Protein AF-A0A645IWB5-F1 (afdb_monomer_lite)

Structure (mmCIF, N/CA/C/O backbone):
data_AF-A0A645IWB5-F1
#
_entry.id   AF-A0A645IWB5-F1
#
loop_
_atom_site.group_PDB
_atom_site.id
_atom_site.type_symbol
_atom_site.label_atom_id
_atom_site.label_alt_id
_atom_site.label_comp_id
_atom_site.label_asym_id
_atom_site.label_entity_id
_atom_site.label_seq_id
_atom_site.pdbx_PDB_ins_code
_atom_site.Cartn_x
_atom_site.Cartn_y
_atom_site.Cartn_z
_atom_site.occupancy
_atom_site.B_iso_or_equiv
_atom_site.auth_seq_id
_atom_site.auth_comp_id
_atom_site.auth_asym_id
_atom_site.auth_atom_id
_atom_site.pdbx_PDB_model_num
ATOM 1 N N . MET A 1 1 ? -7.268 7.482 13.043 1.00 80.19 1 MET A N 1
ATOM 2 C CA . MET A 1 1 ? -6.252 7.864 12.048 1.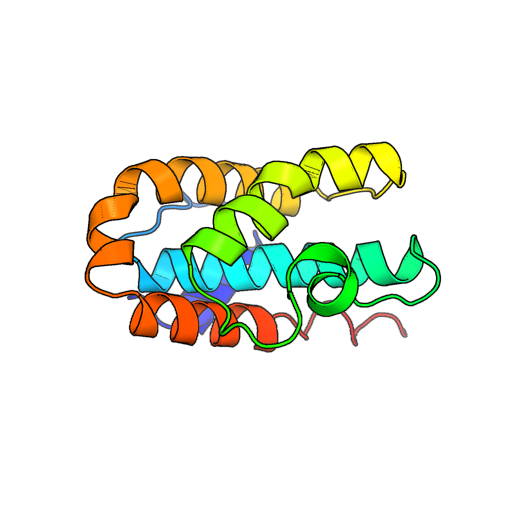00 80.19 1 MET A CA 1
ATOM 3 C C . MET A 1 1 ? -5.503 9.145 12.430 1.00 80.19 1 MET A C 1
ATOM 5 O O . MET A 1 1 ? -6.134 10.158 12.727 1.00 80.19 1 MET A O 1
ATOM 9 N N . ARG A 1 2 ? -4.164 9.091 12.423 1.00 88.56 2 ARG A N 1
ATOM 10 C CA . ARG A 1 2 ? -3.231 10.240 12.497 1.00 88.56 2 ARG A CA 1
ATOM 11 C C . ARG A 1 2 ? -3.356 11.199 11.301 1.00 88.56 2 ARG A C 1
ATOM 13 O O . ARG A 1 2 ? -3.945 10.843 10.281 1.00 88.56 2 ARG A O 1
ATOM 20 N N . ASP A 1 3 ? -2.769 12.400 11.395 1.00 91.12 3 ASP A N 1
ATOM 21 C CA . ASP A 1 3 ? -2.726 13.347 10.264 1.00 91.12 3 ASP A CA 1
ATOM 22 C C . ASP A 1 3 ? -1.862 12.814 9.106 1.00 91.12 3 ASP A C 1
ATOM 24 O O . ASP A 1 3 ? -0.880 12.091 9.300 1.00 91.12 3 ASP A O 1
ATOM 28 N N . TRP A 1 4 ? -2.177 13.216 7.871 1.00 86.19 4 TRP A N 1
ATOM 29 C CA . TRP A 1 4 ? -1.472 12.736 6.680 1.00 86.19 4 TRP A CA 1
ATOM 30 C C . TRP A 1 4 ? 0.026 13.075 6.680 1.00 86.19 4 TRP A C 1
ATOM 32 O O . TRP A 1 4 ? 0.814 12.332 6.089 1.00 86.19 4 TRP A O 1
ATOM 42 N N . LYS A 1 5 ? 0.450 14.176 7.321 1.00 88.69 5 LYS A N 1
ATOM 43 C CA . LYS A 1 5 ? 1.874 14.537 7.424 1.00 88.69 5 LYS A CA 1
ATOM 44 C C . LYS A 1 5 ? 2.614 13.584 8.347 1.00 88.69 5 LYS A C 1
ATOM 46 O O . LYS A 1 5 ? 3.748 13.218 8.048 1.00 88.69 5 LYS A O 1
ATOM 51 N N . GLU A 1 6 ? 1.982 13.196 9.449 1.00 87.75 6 GLU A N 1
ATOM 52 C CA . GLU A 1 6 ? 2.530 12.229 10.402 1.00 87.75 6 GLU A CA 1
ATOM 53 C C . GLU A 1 6 ? 2.625 10.854 9.751 1.00 87.75 6 GLU A C 1
ATOM 55 O O . GLU A 1 6 ? 3.686 10.236 9.774 1.00 87.75 6 GLU A O 1
ATOM 60 N N . LEU A 1 7 ? 1.561 10.431 9.062 1.00 86.31 7 LEU A N 1
ATOM 61 C CA . LEU A 1 7 ? 1.563 9.178 8.316 1.00 86.31 7 LEU A CA 1
ATOM 62 C C . LEU A 1 7 ? 2.635 9.167 7.233 1.00 86.31 7 LEU A C 1
ATOM 64 O O . LEU A 1 7 ? 3.364 8.191 7.136 1.00 86.31 7 LEU A O 1
ATOM 68 N N . SER A 1 8 ? 2.790 10.253 6.470 1.00 86.00 8 SER A N 1
ATOM 69 C CA . SER A 1 8 ? 3.818 10.350 5.425 1.00 86.00 8 SER A CA 1
ATOM 70 C C . SER A 1 8 ? 5.235 10.195 5.983 1.00 86.00 8 SER A C 1
ATOM 72 O O . SER A 1 8 ? 6.035 9.507 5.361 1.00 86.00 8 SER A O 1
ATOM 74 N N . LYS A 1 9 ? 5.533 10.797 7.146 1.00 86.44 9 LYS A N 1
ATOM 75 C CA . LYS A 1 9 ? 6.830 10.649 7.834 1.00 86.44 9 LYS A CA 1
ATOM 76 C C . LYS A 1 9 ? 7.060 9.224 8.333 1.00 86.44 9 LYS A C 1
ATOM 78 O O . LYS A 1 9 ? 8.163 8.700 8.210 1.00 86.44 9 LYS A O 1
ATOM 83 N N . LEU A 1 10 ? 6.007 8.602 8.865 1.00 85.44 10 LEU A N 1
ATOM 84 C CA . LEU A 1 10 ? 6.046 7.218 9.319 1.00 85.44 10 LEU A CA 1
ATOM 85 C C . LEU A 1 10 ? 6.405 6.289 8.152 1.00 85.44 10 LEU A C 1
ATOM 87 O O . LEU A 1 10 ? 7.362 5.528 8.227 1.00 85.44 10 LEU A O 1
ATOM 91 N N . VAL A 1 11 ? 5.679 6.383 7.034 1.00 86.56 11 VAL A N 1
ATOM 92 C CA . VAL A 1 11 ? 5.829 5.443 5.909 1.00 86.56 11 VAL A CA 1
ATOM 93 C C . VAL A 1 11 ? 6.994 5.773 4.965 1.00 86.56 11 VAL A C 1
ATOM 95 O O . VAL A 1 11 ? 7.377 4.932 4.150 1.00 86.56 11 VAL A O 1
ATOM 98 N N . SER A 1 12 ? 7.578 6.974 5.034 1.00 83.62 12 SER A N 1
ATOM 99 C CA . SER A 1 12 ? 8.839 7.289 4.344 1.00 83.62 12 SER A CA 1
ATOM 100 C C . SER A 1 12 ? 10.061 6.699 5.059 1.00 83.62 12 SER A C 1
ATOM 102 O O . SER A 1 12 ? 11.094 6.479 4.420 1.00 83.62 12 SER A O 1
ATOM 104 N N . GLY A 1 13 ? 9.932 6.387 6.353 1.00 76.38 13 GLY A N 1
ATOM 105 C CA . GLY A 1 13 ? 11.042 5.984 7.214 1.00 76.38 13 GLY A CA 1
ATOM 106 C C . GLY A 1 13 ? 11.905 7.162 7.679 1.00 76.38 13 GLY A C 1
ATOM 107 O O . GLY A 1 13 ? 13.048 6.945 8.072 1.00 76.38 13 GLY A O 1
ATOM 108 N N . ASP A 1 14 ? 11.373 8.392 7.623 1.00 70.00 14 ASP A N 1
ATOM 109 C CA . ASP A 1 14 ? 12.016 9.589 8.191 1.00 70.00 14 ASP A CA 1
ATOM 110 C C . ASP A 1 14 ? 11.884 9.647 9.726 1.00 70.00 14 ASP A C 1
ATOM 112 O O . ASP A 1 14 ? 12.562 10.441 10.378 1.00 70.00 14 ASP A O 1
ATOM 116 N N . ASP A 1 15 ? 11.014 8.814 10.306 1.00 64.69 15 ASP A N 1
ATOM 117 C CA . ASP A 1 15 ? 10.883 8.599 11.745 1.00 64.69 15 ASP A CA 1
ATOM 118 C C . ASP A 1 15 ? 11.059 7.099 12.059 1.00 64.69 15 ASP A C 1
ATOM 120 O O . ASP A 1 15 ? 10.202 6.296 11.679 1.00 64.69 15 ASP A O 1
ATOM 124 N N . PRO A 1 16 ? 12.163 6.695 12.715 1.00 52.28 16 PRO A N 1
ATOM 125 C CA . PRO A 1 16 ? 12.435 5.306 13.077 1.00 52.28 16 PRO A CA 1
ATOM 126 C C . PRO A 1 16 ? 11.654 4.829 14.314 1.00 52.28 16 PRO A C 1
ATOM 128 O O . PRO A 1 16 ? 11.972 3.763 14.844 1.00 52.28 16 PRO A O 1
ATOM 131 N N . GLY A 1 17 ? 10.682 5.602 14.817 1.00 60.97 17 GLY A N 1
ATOM 132 C CA . GLY A 1 17 ? 9.777 5.163 15.880 1.00 60.97 17 GLY A CA 1
ATOM 133 C C . GLY A 1 17 ? 9.059 3.841 15.563 1.00 60.97 17 GLY A C 1
ATOM 134 O O . GLY A 1 17 ? 9.101 3.335 14.441 1.00 60.97 17 GLY A O 1
ATOM 135 N N . GLU A 1 18 ? 8.378 3.261 16.557 1.00 67.19 18 GLU A N 1
ATOM 136 C CA . GLU A 1 18 ? 7.620 2.016 16.371 1.00 67.19 18 GLU A CA 1
ATOM 137 C C . GLU A 1 18 ? 6.514 2.213 15.322 1.00 67.19 18 GLU A C 1
ATOM 139 O O . GLU A 1 18 ? 5.445 2.760 15.605 1.00 67.19 18 GLU A O 1
ATOM 144 N N . MET A 1 19 ? 6.778 1.781 14.087 1.00 76.25 19 MET A N 1
ATOM 145 C CA . MET A 1 19 ? 5.806 1.810 13.002 1.00 76.25 19 MET A CA 1
ATOM 146 C C . MET A 1 19 ? 4.665 0.840 13.319 1.00 76.25 19 MET A C 1
ATOM 148 O O . MET A 1 19 ? 4.733 -0.357 13.052 1.00 76.25 19 MET A O 1
ATOM 152 N N . ASN A 1 20 ? 3.610 1.390 13.912 1.00 85.06 20 ASN A N 1
ATOM 153 C CA . ASN A 1 20 ? 2.356 0.721 14.221 1.00 85.06 20 ASN A CA 1
ATOM 154 C C . ASN A 1 20 ? 1.224 1.300 13.362 1.00 85.06 20 ASN A C 1
ATOM 156 O O . ASN A 1 20 ? 1.297 2.451 12.931 1.00 85.06 20 ASN A O 1
ATOM 160 N N . PHE A 1 21 ? 0.173 0.520 13.113 1.00 91.12 21 PHE A N 1
ATOM 161 C CA . PHE A 1 21 ? -1.057 0.992 12.467 1.00 91.12 21 PHE A CA 1
ATOM 162 C C . PHE A 1 21 ? -2.225 0.741 13.413 1.00 91.12 21 PHE A C 1
ATOM 164 O O . PHE A 1 21 ? -2.390 -0.363 13.927 1.00 91.12 21 PHE A O 1
ATOM 171 N N . THR A 1 22 ? -3.015 1.769 13.698 1.00 91.25 22 THR A N 1
ATOM 172 C CA . THR A 1 22 ? -4.057 1.685 14.734 1.00 91.25 22 THR A CA 1
ATOM 173 C C . THR A 1 22 ? -5.396 1.197 14.189 1.00 91.25 22 THR A C 1
ATOM 175 O O . THR A 1 22 ? -6.136 0.533 14.912 1.00 91.25 22 THR A O 1
ATOM 178 N N . ASP A 1 23 ? -5.669 1.462 12.912 1.00 95.44 23 ASP A N 1
ATOM 179 C CA . ASP A 1 23 ? -6.926 1.169 12.228 1.00 95.44 23 ASP A CA 1
ATOM 180 C C . ASP A 1 23 ? -6.689 0.786 10.750 1.00 95.44 23 ASP A C 1
ATOM 182 O O . ASP A 1 23 ? -5.570 0.864 10.221 1.00 95.44 23 ASP A O 1
ATOM 186 N N . CYS A 1 24 ? -7.745 0.332 10.070 1.00 96.56 24 CYS A N 1
ATOM 187 C CA . CYS A 1 24 ? -7.680 -0.028 8.655 1.00 96.56 24 CYS A CA 1
ATOM 188 C C . CYS A 1 24 ? -7.319 1.148 7.726 1.00 96.56 24 CYS A C 1
ATOM 190 O O . CYS A 1 24 ? -6.788 0.908 6.641 1.00 96.56 24 CYS A O 1
ATOM 192 N N . GLU A 1 25 ? -7.566 2.400 8.117 1.00 97.75 25 GLU A N 1
ATOM 193 C CA . GLU A 1 25 ? -7.268 3.582 7.302 1.00 97.75 25 GLU A CA 1
ATOM 194 C C . GLU A 1 25 ? -5.763 3.854 7.280 1.00 97.75 25 GLU A C 1
ATOM 196 O O . GLU A 1 25 ? -5.173 4.004 6.210 1.00 97.75 25 GLU A O 1
ATOM 201 N N . GLU A 1 26 ? -5.103 3.828 8.438 1.00 96.81 26 GLU A N 1
ATOM 202 C CA . GLU A 1 26 ? -3.648 3.968 8.534 1.00 96.81 26 GLU A CA 1
ATOM 203 C C . GLU A 1 26 ? -2.921 2.847 7.789 1.00 96.81 26 GLU A C 1
ATOM 205 O O . GLU A 1 26 ? -1.985 3.108 7.026 1.00 96.81 26 GLU A O 1
ATOM 210 N N . LEU A 1 27 ? -3.391 1.604 7.944 1.00 97.31 27 LEU A N 1
ATOM 211 C CA . LEU A 1 27 ? -2.857 0.471 7.195 1.00 97.31 27 LEU A CA 1
ATOM 212 C C . LEU A 1 27 ? -3.114 0.619 5.688 1.00 97.31 27 LEU A C 1
ATOM 214 O O . LEU A 1 27 ? -2.231 0.323 4.880 1.00 97.31 27 LEU A O 1
ATOM 218 N N . GLY A 1 28 ? -4.303 1.085 5.296 1.00 97.88 28 GLY A N 1
ATOM 219 C CA . GLY A 1 28 ? -4.648 1.378 3.908 1.00 97.88 28 GLY A CA 1
ATOM 220 C C . GLY A 1 28 ? -3.675 2.383 3.305 1.00 97.88 28 GLY A C 1
ATOM 221 O O . GLY A 1 28 ? -3.065 2.107 2.271 1.00 97.88 28 GLY A O 1
ATOM 222 N N . PHE A 1 29 ? -3.446 3.501 3.996 1.00 97.75 29 PHE A N 1
ATOM 223 C CA . PHE A 1 29 ? -2.481 4.527 3.604 1.00 97.75 29 PHE A CA 1
ATOM 224 C C . PHE A 1 29 ? -1.074 3.952 3.407 1.00 97.75 29 PHE A C 1
ATOM 226 O O . PHE A 1 29 ? -0.459 4.156 2.356 1.00 97.75 29 PHE A O 1
ATOM 233 N N . ALA A 1 30 ? -0.583 3.185 4.383 1.00 96.19 30 ALA A N 1
ATOM 234 C CA . ALA A 1 30 ? 0.728 2.548 4.327 1.00 96.19 30 ALA A CA 1
ATOM 235 C C . ALA A 1 30 ? 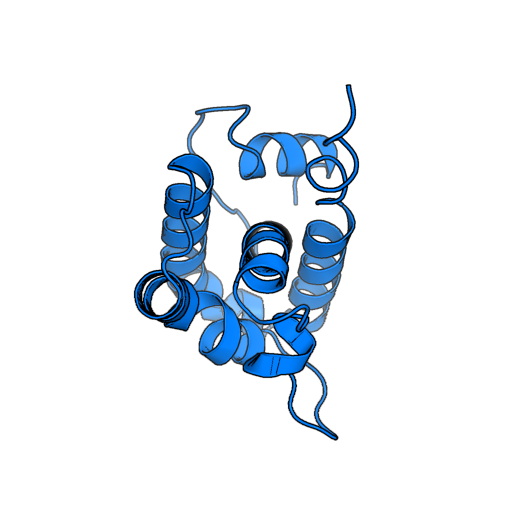0.849 1.547 3.167 1.00 96.19 30 ALA A C 1
ATOM 237 O O . ALA A 1 30 ? 1.839 1.564 2.431 1.00 96.19 30 ALA A O 1
ATOM 238 N N . ALA A 1 31 ? -0.184 0.734 2.933 1.00 97.69 31 ALA A N 1
ATOM 239 C CA . ALA A 1 31 ? -0.250 -0.175 1.794 1.00 97.69 31 ALA A CA 1
ATOM 240 C C . ALA A 1 31 ? -0.199 0.580 0.456 1.00 97.69 31 ALA A C 1
ATOM 242 O O . ALA A 1 31 ? 0.532 0.183 -0.453 1.00 97.69 31 ALA A O 1
ATOM 243 N N . GLY A 1 32 ? -0.932 1.689 0.338 1.00 97.44 32 GLY A N 1
ATOM 244 C CA . GLY A 1 32 ? -0.900 2.561 -0.836 1.00 97.44 32 GLY A CA 1
ATOM 245 C C . GLY A 1 32 ? 0.493 3.114 -1.110 1.00 97.44 32 GLY A C 1
ATOM 246 O O . GLY A 1 32 ? 0.996 3.035 -2.234 1.00 97.44 32 GLY A O 1
ATOM 247 N N . TRP A 1 33 ? 1.147 3.608 -0.061 1.00 96.25 33 TRP A N 1
ATOM 248 C CA . TRP A 1 33 ? 2.506 4.127 -0.135 1.00 96.25 33 TRP A CA 1
ATOM 249 C C . TRP A 1 33 ? 3.515 3.056 -0.567 1.00 96.25 33 TRP A C 1
ATOM 251 O O . TRP A 1 33 ? 4.309 3.288 -1.481 1.00 96.25 33 TRP A O 1
ATOM 261 N N . ALA A 1 34 ? 3.452 1.863 0.031 1.00 95.75 34 ALA A N 1
ATOM 262 C CA . ALA A 1 34 ? 4.310 0.733 -0.318 1.00 95.75 34 ALA A CA 1
ATOM 263 C C . ALA A 1 34 ? 4.134 0.317 -1.789 1.00 95.75 34 ALA A C 1
ATOM 265 O O . ALA A 1 34 ? 5.114 0.165 -2.524 1.00 95.75 34 ALA A O 1
ATOM 266 N N . VAL A 1 35 ? 2.883 0.204 -2.253 1.00 96.75 35 VAL A N 1
ATOM 267 C CA . VAL A 1 35 ? 2.579 -0.156 -3.646 1.00 96.75 35 VAL A CA 1
ATOM 268 C C . VAL A 1 35 ? 3.069 0.917 -4.616 1.00 96.75 35 VAL A C 1
ATOM 270 O O . VAL A 1 35 ? 3.590 0.569 -5.676 1.00 96.75 35 VAL A O 1
ATOM 273 N N . LYS A 1 36 ? 2.973 2.208 -4.278 1.00 95.31 36 LYS A N 1
ATOM 274 C CA . LYS A 1 36 ? 3.500 3.279 -5.134 1.00 95.31 36 LYS A CA 1
ATOM 275 C C . LYS A 1 36 ? 5.026 3.259 -5.220 1.00 95.31 36 LYS A C 1
ATOM 277 O O . LYS A 1 36 ? 5.555 3.344 -6.331 1.00 95.31 36 LYS A O 1
ATOM 282 N N . ASN A 1 37 ? 5.718 3.092 -4.089 1.00 92.50 37 ASN A N 1
ATOM 283 C CA . ASN A 1 37 ? 7.176 2.927 -4.051 1.00 92.50 37 ASN A CA 1
ATOM 284 C C . ASN A 1 37 ? 7.623 1.798 -4.986 1.00 92.50 37 ASN A C 1
ATOM 286 O O . ASN A 1 37 ? 8.482 1.999 -5.848 1.00 92.50 37 ASN A O 1
ATOM 290 N N . PHE A 1 38 ? 6.989 0.631 -4.863 1.00 94.75 38 PHE A N 1
ATOM 291 C CA . PHE A 1 38 ? 7.295 -0.517 -5.707 1.00 94.75 38 PHE A CA 1
ATOM 292 C C . PHE A 1 38 ? 6.931 -0.276 -7.176 1.00 94.75 38 PHE A C 1
ATOM 294 O O . PHE A 1 38 ? 7.719 -0.589 -8.064 1.00 94.75 38 PHE A O 1
ATOM 301 N N . SER A 1 39 ? 5.769 0.324 -7.451 1.00 94.06 39 SER A N 1
ATOM 302 C CA . SER A 1 39 ? 5.304 0.595 -8.815 1.00 94.06 39 SER A CA 1
ATOM 303 C C . SER A 1 39 ? 6.269 1.485 -9.594 1.00 94.06 39 SER A C 1
ATOM 305 O O . SER A 1 39 ? 6.465 1.267 -10.790 1.00 94.06 39 SER A O 1
ATOM 307 N N . SER A 1 40 ? 6.884 2.470 -8.933 1.00 90.69 40 SER A N 1
ATOM 308 C CA . SER A 1 40 ? 7.888 3.334 -9.557 1.00 90.69 40 SER A CA 1
ATOM 309 C C . SER A 1 40 ? 9.108 2.530 -10.005 1.00 90.69 40 SER A C 1
ATOM 311 O O . SER A 1 40 ? 9.511 2.648 -11.155 1.00 90.69 40 SER A O 1
ATOM 313 N N . GLN A 1 41 ? 9.647 1.646 -9.162 1.00 91.38 41 GLN A N 1
ATOM 314 C CA . GLN A 1 41 ? 10.787 0.803 -9.548 1.00 91.38 41 GLN A CA 1
ATOM 315 C C . GLN A 1 41 ? 10.398 -0.242 -10.602 1.00 91.38 41 GLN A C 1
ATOM 317 O O . GLN A 1 41 ? 11.091 -0.426 -11.601 1.00 91.38 41 GLN A O 1
ATOM 322 N N . TYR A 1 42 ? 9.231 -0.867 -10.434 1.00 93.81 42 TYR A N 1
ATOM 323 C CA . TYR A 1 42 ? 8.684 -1.834 -11.379 1.00 93.81 42 TYR A CA 1
ATOM 324 C C . TYR A 1 42 ? 8.556 -1.249 -12.788 1.00 93.81 42 TYR A C 1
ATOM 326 O O . TYR A 1 42 ? 8.848 -1.933 -13.766 1.00 93.81 42 TYR A O 1
ATOM 334 N N . TRP A 1 43 ? 8.155 0.017 -12.921 1.00 92.38 43 TRP A N 1
ATOM 335 C CA . TRP A 1 43 ? 8.065 0.707 -14.210 1.00 92.38 43 TRP A CA 1
ATOM 336 C C . TRP A 1 43 ? 9.395 0.716 -14.978 1.00 92.38 43 TRP A C 1
ATOM 338 O O . TRP A 1 43 ? 9.401 0.534 -16.200 1.00 92.38 43 TRP A O 1
ATOM 348 N N . HIS A 1 44 ? 10.519 0.901 -14.279 1.00 90.50 44 HIS A N 1
ATOM 349 C CA . HIS A 1 44 ? 11.847 0.877 -14.891 1.00 90.50 44 HIS A CA 1
ATOM 350 C C . HIS A 1 44 ? 12.220 -0.530 -15.379 1.00 90.50 44 HIS A C 1
ATOM 352 O O . HIS A 1 44 ? 12.644 -0.662 -16.525 1.00 90.50 44 HIS A O 1
ATOM 358 N N . GLU A 1 45 ? 11.927 -1.568 -14.593 1.00 91.38 45 GLU A N 1
ATOM 359 C CA . GLU A 1 45 ? 12.319 -2.960 -14.884 1.00 91.38 45 GLU A CA 1
ATOM 360 C C . GLU A 1 45 ? 11.311 -3.760 -15.740 1.00 91.38 45 GLU A C 1
ATOM 362 O O . GLU A 1 45 ? 11.548 -4.911 -16.115 1.00 91.38 45 GLU A O 1
ATOM 367 N N . SER A 1 46 ? 10.146 -3.187 -16.060 1.00 89.06 46 SER A N 1
ATOM 368 C CA . SER A 1 46 ? 9.044 -3.895 -16.743 1.00 89.06 46 SER A CA 1
ATOM 369 C C . SER A 1 46 ? 8.711 -3.368 -18.137 1.00 89.06 46 SER A C 1
ATOM 371 O O . SER A 1 46 ? 7.612 -3.614 -18.643 1.00 89.06 46 SER A O 1
ATOM 373 N N . ASN A 1 47 ? 9.656 -2.674 -18.777 1.00 90.19 47 ASN A N 1
ATOM 374 C CA . ASN A 1 47 ? 9.435 -1.976 -20.044 1.00 90.19 47 ASN A CA 1
ATOM 375 C C . ASN A 1 47 ? 8.270 -0.977 -19.943 1.00 90.19 47 ASN A C 1
ATOM 377 O O . ASN A 1 47 ? 7.329 -1.019 -20.737 1.00 90.19 47 ASN A O 1
ATOM 381 N N . LYS A 1 48 ? 8.321 -0.097 -18.932 1.00 89.88 48 LYS A N 1
ATOM 382 C CA . LYS A 1 48 ? 7.368 1.009 -18.772 1.00 89.88 48 LYS A CA 1
ATOM 383 C C . LYS A 1 48 ? 5.921 0.520 -18.618 1.00 89.88 48 LYS A C 1
ATOM 385 O O . LYS A 1 48 ? 4.991 1.088 -19.185 1.00 89.88 48 LYS A O 1
ATOM 390 N N . LYS A 1 49 ? 5.720 -0.566 -17.865 1.00 91.38 49 LYS A N 1
ATOM 391 C CA . LYS A 1 49 ? 4.388 -1.056 -17.495 1.00 91.38 49 LYS A CA 1
ATOM 392 C C . LYS A 1 49 ? 4.065 -0.633 -16.069 1.00 91.38 49 LYS A C 1
ATOM 394 O O . LYS A 1 49 ? 4.842 -0.863 -15.149 1.00 91.38 49 LYS A O 1
ATOM 399 N N . ASP A 1 50 ? 2.903 -0.019 -15.882 1.00 91.12 50 ASP A N 1
ATOM 400 C CA . ASP A 1 50 ? 2.411 0.343 -14.551 1.00 91.12 50 ASP A CA 1
ATOM 401 C C . ASP A 1 50 ? 2.072 -0.926 -13.757 1.00 91.12 50 ASP A C 1
ATOM 403 O O . ASP A 1 50 ? 1.382 -1.809 -14.269 1.00 91.12 50 ASP A O 1
ATOM 407 N N . PHE A 1 51 ? 2.567 -1.034 -12.522 1.00 94.38 51 PHE A N 1
ATOM 408 C CA . PHE A 1 51 ? 2.439 -2.257 -11.730 1.00 94.38 51 PHE A CA 1
ATOM 409 C C . PHE A 1 51 ? 0.978 -2.597 -11.419 1.00 94.38 51 PHE A C 1
ATOM 411 O O . PHE A 1 51 ? 0.558 -3.739 -11.624 1.00 94.38 51 PHE A O 1
ATOM 418 N N . ILE A 1 52 ? 0.185 -1.607 -10.990 1.00 93.38 52 ILE A N 1
ATOM 419 C CA . ILE A 1 52 ? -1.229 -1.811 -10.664 1.00 93.38 52 ILE A CA 1
ATOM 420 C C . ILE A 1 52 ? -1.989 -2.280 -11.907 1.00 93.38 52 ILE A C 1
ATOM 422 O O . ILE A 1 52 ? -2.685 -3.295 -11.849 1.00 93.38 52 ILE A O 1
ATOM 426 N N . LYS A 1 53 ? -1.809 -1.613 -13.051 1.00 91.94 53 LYS A N 1
ATOM 427 C CA . LYS A 1 53 ? -2.474 -1.996 -14.308 1.00 91.94 53 LYS A CA 1
ATOM 428 C C . LYS A 1 53 ? -2.004 -3.350 -14.843 1.00 91.94 53 LYS A C 1
ATOM 430 O O . LYS A 1 53 ? -2.792 -4.070 -15.444 1.00 91.94 53 LYS A O 1
ATOM 435 N N . HIS A 1 54 ? -0.728 -3.690 -14.662 1.00 92.50 54 HIS A N 1
ATOM 436 C CA . HIS A 1 54 ? -0.121 -4.879 -15.265 1.00 92.50 54 HIS A CA 1
ATOM 437 C C . HIS A 1 54 ? -0.269 -6.154 -14.425 1.00 92.50 54 HIS A C 1
ATOM 439 O O . HIS A 1 54 ? -0.249 -7.252 -14.989 1.00 92.50 54 HIS A O 1
ATOM 445 N N . ARG A 1 55 ? -0.354 -6.041 -13.094 1.00 93.62 55 ARG A N 1
ATOM 446 C CA . ARG A 1 55 ? -0.328 -7.196 -12.177 1.00 93.62 55 ARG A CA 1
ATOM 447 C C . ARG A 1 55 ? -1.491 -7.265 -11.199 1.00 93.62 55 ARG A C 1
ATOM 449 O O . ARG A 1 55 ? -1.818 -8.359 -10.747 1.00 93.62 55 ARG A O 1
ATOM 456 N N . VAL A 1 56 ? -2.120 -6.138 -10.877 1.00 93.12 56 VAL A N 1
ATOM 457 C CA . VAL A 1 56 ? -3.105 -6.081 -9.788 1.00 93.12 56 VAL A CA 1
ATOM 458 C C . VAL A 1 56 ? -4.530 -6.039 -10.334 1.00 93.12 56 VAL A C 1
ATOM 460 O O . VAL A 1 56 ? -5.375 -6.857 -9.953 1.00 93.12 56 VAL A O 1
ATOM 463 N N . MET A 1 57 ? -4.799 -5.104 -11.244 1.00 90.81 57 MET A N 1
ATOM 464 C CA . MET A 1 57 ? -6.126 -4.903 -11.813 1.00 90.81 57 MET A CA 1
ATOM 465 C C . MET A 1 57 ? -6.484 -6.016 -12.795 1.00 90.81 57 MET A C 1
ATOM 467 O O . MET A 1 57 ? -5.706 -6.380 -13.672 1.00 90.81 57 MET A O 1
ATOM 471 N N . THR A 1 58 ? -7.712 -6.5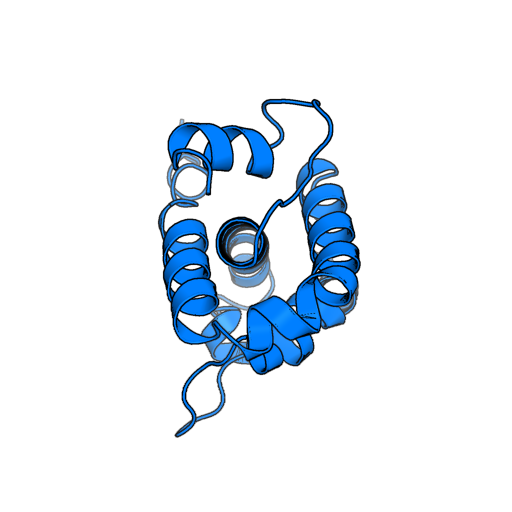08 -12.673 1.00 84.44 58 THR A N 1
ATOM 472 C CA . THR A 1 58 ? -8.378 -7.297 -13.709 1.00 84.44 58 THR A CA 1
ATOM 473 C C . THR A 1 58 ? -9.455 -6.454 -14.370 1.00 84.44 58 THR A C 1
ATOM 475 O O . THR A 1 58 ? -10.130 -5.661 -13.710 1.00 84.44 58 THR A O 1
ATOM 478 N N . PHE A 1 59 ? -9.605 -6.610 -15.684 1.00 72.88 59 PHE A N 1
ATOM 479 C CA . PHE A 1 59 ? -10.632 -5.910 -16.448 1.00 72.88 59 PHE A CA 1
ATOM 480 C C . PHE A 1 59 ? -12.031 -6.208 -15.880 1.00 72.88 59 PHE A C 1
ATOM 482 O O . PHE A 1 59 ? -12.338 -7.354 -15.561 1.00 72.88 59 PHE A O 1
ATOM 489 N N . GLY A 1 60 ? -12.864 -5.173 -15.732 1.00 72.81 60 GLY A N 1
ATOM 490 C CA . GLY A 1 60 ? -14.256 -5.303 -15.283 1.00 72.81 60 GLY A CA 1
ATOM 491 C C . GLY A 1 60 ? -14.476 -5.485 -13.774 1.00 72.81 60 GLY A C 1
ATOM 492 O O . GLY A 1 60 ? -15.621 -5.619 -13.357 1.00 72.81 60 GLY A O 1
ATOM 493 N N . SER A 1 61 ? -13.429 -5.466 -12.938 1.00 78.00 61 SER A N 1
ATOM 494 C CA . SER A 1 61 ? -13.568 -5.615 -11.478 1.00 78.00 61 SER A CA 1
ATOM 495 C C . SER A 1 61 ? -13.144 -4.363 -10.710 1.00 78.00 61 SER A C 1
ATOM 497 O O . SER A 1 61 ? -12.064 -3.824 -10.959 1.00 78.00 61 SER A O 1
ATOM 499 N N . ARG A 1 62 ? -13.950 -3.950 -9.720 1.00 85.62 62 ARG A N 1
ATOM 500 C CA . ARG A 1 62 ? -13.556 -2.930 -8.734 1.00 85.62 62 ARG A CA 1
ATOM 501 C C . ARG A 1 62 ? -12.390 -3.460 -7.898 1.00 85.62 62 ARG A C 1
ATOM 503 O O . ARG A 1 62 ? -12.414 -4.603 -7.443 1.00 85.62 62 ARG A O 1
ATOM 510 N N . LEU A 1 63 ? -11.383 -2.618 -7.684 1.00 90.94 63 LEU A N 1
ATOM 511 C CA . LEU A 1 63 ? -10.260 -2.941 -6.814 1.00 90.94 63 LEU A CA 1
ATOM 512 C C . LEU A 1 63 ? -10.722 -2.919 -5.350 1.00 90.94 63 LEU A C 1
ATOM 514 O O . LEU A 1 63 ? -11.296 -1.927 -4.907 1.00 90.94 63 LEU A O 1
ATOM 518 N N . LYS A 1 64 ? -10.487 -4.018 -4.630 1.00 95.12 64 LYS A N 1
ATOM 519 C CA . LYS A 1 64 ? -10.860 -4.211 -3.220 1.00 95.12 64 LYS A CA 1
ATOM 520 C C . LYS A 1 64 ? -9.621 -4.435 -2.348 1.00 95.12 64 LYS A C 1
ATOM 522 O O . LYS A 1 64 ? -8.602 -4.875 -2.899 1.00 95.12 64 LYS A O 1
ATOM 527 N N . PRO A 1 65 ? -9.708 -4.261 -1.014 1.00 96.94 65 PRO A N 1
ATOM 528 C CA . PRO A 1 65 ? -8.577 -4.499 -0.117 1.00 96.94 65 PRO A CA 1
ATOM 529 C C . PRO A 1 65 ? -7.963 -5.892 -0.295 1.00 96.94 65 PRO A C 1
ATOM 531 O O . PRO A 1 65 ? -6.746 -6.035 -0.361 1.00 96.94 65 PRO A O 1
ATOM 534 N N . GLU A 1 66 ? -8.793 -6.926 -0.450 1.00 95.38 66 GLU A N 1
ATOM 535 C CA . GLU A 1 66 ? -8.322 -8.303 -0.641 1.00 95.38 66 GLU A CA 1
ATOM 536 C C . GLU A 1 66 ? -7.547 -8.492 -1.958 1.00 95.38 66 GLU A C 1
ATOM 538 O O . GLU A 1 66 ? -6.616 -9.296 -2.033 1.00 95.38 66 GLU A O 1
ATOM 543 N N . VAL A 1 67 ? -7.899 -7.740 -3.006 1.00 95.69 67 VAL A N 1
ATOM 544 C CA . VAL A 1 67 ? -7.187 -7.787 -4.290 1.00 95.69 67 VAL A CA 1
ATOM 545 C C . VAL A 1 67 ? -5.818 -7.124 -4.157 1.00 95.69 67 VAL A C 1
ATOM 547 O O . VAL A 1 67 ? -4.833 -7.687 -4.633 1.00 95.69 67 VAL A O 1
ATOM 550 N N . ILE A 1 68 ? -5.739 -5.978 -3.469 1.00 96.88 68 ILE A N 1
ATOM 551 C CA . ILE A 1 68 ? -4.462 -5.333 -3.122 1.00 96.88 68 ILE A CA 1
ATOM 552 C C . ILE A 1 68 ? -3.575 -6.309 -2.347 1.00 96.88 68 ILE A C 1
ATOM 554 O O . ILE A 1 68 ? -2.425 -6.530 -2.722 1.00 96.88 68 ILE A O 1
ATOM 558 N N . TRP A 1 69 ? -4.130 -6.955 -1.323 1.00 96.88 69 TRP A N 1
ATOM 559 C CA . TRP A 1 69 ? -3.420 -7.947 -0.524 1.00 96.88 69 TRP A CA 1
ATOM 560 C C . TRP A 1 69 ? -2.834 -9.076 -1.373 1.00 96.88 69 TRP A C 1
ATOM 562 O O . TRP A 1 69 ? -1.618 -9.263 -1.428 1.00 96.88 69 TRP A O 1
ATOM 572 N N . LYS A 1 70 ? -3.701 -9.806 -2.080 1.00 95.81 70 LYS A N 1
ATOM 573 C CA . LYS A 1 70 ? -3.330 -11.043 -2.777 1.00 95.81 70 LYS A CA 1
ATOM 574 C C . LYS A 1 70 ? -2.497 -10.814 -4.032 1.00 95.81 70 LYS A C 1
ATOM 576 O O . LYS A 1 70 ? -1.731 -11.696 -4.405 1.00 95.81 70 LYS A O 1
ATOM 581 N N . ARG A 1 71 ? -2.680 -9.686 -4.725 1.00 96.38 71 ARG A N 1
ATOM 582 C CA . ARG A 1 71 ? -2.058 -9.449 -6.040 1.00 96.38 71 ARG A CA 1
ATOM 583 C C . ARG A 1 71 ? -0.974 -8.382 -6.047 1.00 96.38 71 ARG A C 1
ATOM 585 O O . ARG A 1 71 ? -0.158 -8.393 -6.965 1.00 96.38 71 ARG A O 1
ATOM 592 N N . ALA A 1 72 ? -0.962 -7.474 -5.071 1.00 96.75 72 ALA A N 1
ATOM 593 C CA . ALA A 1 72 ? 0.055 -6.432 -4.972 1.00 96.75 72 ALA A CA 1
ATOM 594 C C . ALA A 1 72 ? 1.053 -6.728 -3.848 1.00 96.75 72 ALA A C 1
ATOM 596 O O . ALA A 1 72 ? 2.234 -6.883 -4.135 1.00 96.75 72 ALA A O 1
ATOM 597 N N . LEU A 1 73 ? 0.583 -6.821 -2.599 1.00 97.25 73 LEU A N 1
ATOM 598 C CA . LEU A 1 73 ? 1.438 -6.862 -1.406 1.00 97.25 73 LEU A CA 1
ATOM 599 C C . LEU A 1 73 ? 2.140 -8.213 -1.220 1.00 97.25 73 LEU A C 1
ATOM 601 O O . LEU A 1 73 ? 3.365 -8.257 -1.165 1.00 97.25 73 LEU A O 1
ATOM 605 N N . VAL A 1 74 ? 1.385 -9.316 -1.176 1.00 97.44 74 VAL A N 1
ATOM 606 C CA . VAL A 1 74 ? 1.939 -10.669 -0.975 1.00 97.44 74 VAL A CA 1
ATOM 607 C C . VAL A 1 74 ? 3.005 -11.042 -2.022 1.00 97.44 74 VAL A C 1
ATOM 609 O O . VAL A 1 74 ? 4.108 -11.413 -1.626 1.00 97.44 74 VAL A O 1
ATOM 612 N N . PRO A 1 75 ? 2.760 -10.903 -3.341 1.00 96.94 75 PRO A N 1
ATOM 613 C CA . PRO A 1 75 ? 3.745 -11.290 -4.353 1.00 96.94 75 PRO A CA 1
ATOM 614 C C . PRO A 1 75 ? 4.841 -10.237 -4.587 1.00 96.94 75 PRO A C 1
ATOM 616 O O . PRO A 1 75 ? 5.681 -10.422 -5.466 1.00 96.94 75 PRO A O 1
ATOM 619 N N . MET A 1 76 ? 4.853 -9.114 -3.857 1.00 97.00 76 MET A N 1
ATOM 620 C CA . MET A 1 76 ? 5.771 -7.998 -4.128 1.00 97.00 76 MET A CA 1
ATOM 621 C C . MET A 1 76 ? 7.242 -8.427 -4.078 1.00 97.00 76 MET A C 1
ATOM 623 O O . MET A 1 76 ? 8.002 -8.113 -4.993 1.00 97.00 76 MET A O 1
ATOM 627 N N . ASN A 1 77 ? 7.628 -9.205 -3.060 1.00 94.88 77 ASN A N 1
ATOM 628 C CA . ASN A 1 77 ? 8.989 -9.733 -2.938 1.00 94.88 77 ASN A CA 1
ATOM 629 C C . ASN A 1 77 ? 9.330 -10.723 -4.061 1.00 94.88 77 ASN A C 1
ATOM 631 O O . ASN A 1 77 ? 10.447 -10.705 -4.573 1.00 94.88 77 ASN A O 1
ATOM 635 N N . GLU A 1 78 ? 8.375 -11.549 -4.497 1.00 96.31 78 GLU A N 1
ATOM 636 C CA . GLU A 1 78 ? 8.587 -12.460 -5.627 1.00 96.31 78 GLU A CA 1
ATOM 637 C C . GLU A 1 78 ? 8.847 -11.680 -6.916 1.00 96.31 78 GLU A C 1
ATOM 639 O O . GLU A 1 78 ? 9.797 -11.973 -7.642 1.00 96.31 78 GLU A O 1
ATOM 644 N N . TYR A 1 79 ? 8.051 -10.640 -7.185 1.00 95.56 79 TYR A N 1
ATOM 645 C CA . TYR A 1 79 ? 8.281 -9.766 -8.331 1.00 95.56 79 TYR A CA 1
ATOM 646 C C . TYR A 1 79 ? 9.612 -9.028 -8.231 1.00 95.56 79 TYR A C 1
ATOM 648 O O . TYR A 1 79 ? 10.272 -8.861 -9.257 1.00 95.56 79 TYR A O 1
ATOM 656 N N . ALA A 1 80 ? 10.015 -8.615 -7.025 1.00 94.75 80 ALA A N 1
ATOM 657 C CA . ALA A 1 80 ? 11.300 -7.971 -6.817 1.00 94.75 80 ALA A CA 1
ATOM 658 C C . ALA A 1 80 ? 12.458 -8.895 -7.216 1.00 94.75 80 ALA A C 1
ATOM 660 O O . ALA A 1 80 ? 13.325 -8.494 -7.990 1.00 94.75 80 ALA A O 1
ATOM 661 N N . LEU A 1 81 ? 12.414 -10.156 -6.775 1.00 94.31 81 LEU A N 1
ATOM 662 C CA . LEU A 1 81 ? 13.404 -11.177 -7.120 1.00 94.31 81 LEU A CA 1
ATOM 663 C C . LEU A 1 81 ? 13.392 -11.513 -8.617 1.00 94.31 81 LEU A C 1
ATOM 665 O O . LEU A 1 81 ? 14.440 -11.527 -9.256 1.00 94.31 81 LEU A O 1
ATOM 669 N N . GLN A 1 82 ? 12.212 -11.728 -9.206 1.00 94.00 82 GLN A N 1
ATOM 670 C CA . GLN A 1 82 ? 12.067 -12.073 -10.628 1.00 94.00 82 GLN A CA 1
ATOM 671 C C . GLN A 1 82 ? 12.555 -10.973 -11.580 1.00 94.00 82 GLN A C 1
ATOM 673 O O . GLN A 1 82 ? 12.854 -11.253 -12.741 1.00 94.00 82 GLN A O 1
ATOM 678 N N . ARG A 1 83 ? 12.551 -9.715 -11.130 1.00 90.75 83 ARG A N 1
ATOM 679 C CA . ARG A 1 83 ? 12.859 -8.534 -11.950 1.00 90.75 83 ARG A CA 1
ATOM 680 C C . ARG A 1 83 ? 14.103 -7.784 -11.484 1.00 90.75 83 ARG A C 1
ATOM 682 O O . ARG A 1 83 ? 14.363 -6.713 -12.009 1.00 90.75 83 ARG A O 1
ATOM 689 N N . ASN A 1 84 ? 14.851 -8.339 -10.529 1.00 90.44 84 ASN A N 1
ATOM 690 C CA . ASN A 1 84 ? 16.038 -7.719 -9.941 1.00 90.44 84 ASN A CA 1
ATOM 691 C C . ASN A 1 84 ? 15.795 -6.280 -9.429 1.00 90.44 84 ASN A C 1
ATOM 693 O O . ASN A 1 84 ? 16.642 -5.401 -9.562 1.00 90.44 84 ASN A O 1
ATOM 697 N N . ILE A 1 85 ? 14.614 -6.032 -8.854 1.00 92.94 85 ILE A N 1
ATOM 698 C CA . ILE A 1 85 ? 14.235 -4.725 -8.306 1.00 92.94 85 ILE A CA 1
ATOM 699 C C . ILE A 1 85 ? 14.866 -4.565 -6.921 1.00 92.94 85 ILE A C 1
ATOM 701 O O . ILE A 1 85 ? 14.614 -5.363 -6.012 1.00 92.94 85 ILE A O 1
ATOM 705 N N . HIS A 1 86 ? 15.653 -3.506 -6.736 1.00 89.44 86 HIS A N 1
ATOM 706 C CA . HIS A 1 86 ? 16.298 -3.219 -5.460 1.00 89.44 86 HIS A CA 1
ATOM 707 C C . HIS A 1 86 ? 15.405 -2.382 -4.533 1.00 89.44 86 HIS A C 1
ATOM 709 O O . HIS A 1 86 ? 15.420 -1.151 -4.544 1.00 89.44 86 HIS A O 1
ATOM 715 N N . MET A 1 87 ? 14.661 -3.060 -3.659 1.00 88.69 87 MET A N 1
ATOM 716 C CA . MET A 1 87 ? 13.935 -2.393 -2.577 1.00 88.69 87 MET A CA 1
ATOM 717 C C . MET A 1 87 ? 14.903 -1.913 -1.486 1.00 88.69 87 MET A C 1
ATOM 719 O O . MET A 1 87 ? 15.684 -2.710 -0.956 1.00 88.69 87 MET A O 1
ATOM 723 N N . THR A 1 88 ? 14.810 -0.631 -1.123 1.00 89.62 88 THR A N 1
ATOM 724 C CA . THR A 1 88 ? 15.530 -0.055 0.024 1.00 89.62 88 THR A CA 1
ATOM 725 C C . THR A 1 88 ? 15.110 -0.744 1.326 1.00 89.62 88 THR A C 1
ATOM 727 O O . THR A 1 88 ? 14.019 -1.316 1.392 1.00 89.62 88 THR A O 1
ATOM 730 N N . SER A 1 89 ? 15.942 -0.681 2.372 1.00 87.81 89 SER A N 1
ATOM 731 C CA . SER A 1 89 ? 15.601 -1.266 3.682 1.00 87.81 89 SER A CA 1
ATOM 732 C C . SER A 1 89 ? 14.264 -0.737 4.205 1.00 87.81 89 SER A C 1
ATOM 734 O O . SER A 1 89 ? 13.364 -1.533 4.434 1.00 87.81 89 SER A O 1
ATOM 736 N N . ASN A 1 90 ? 14.058 0.586 4.203 1.00 88.44 90 ASN A N 1
ATOM 737 C CA . ASN A 1 90 ? 12.789 1.193 4.626 1.00 88.44 90 ASN A CA 1
ATOM 738 C C . ASN A 1 90 ? 11.578 0.663 3.835 1.00 88.44 90 ASN A C 1
ATOM 740 O O . ASN A 1 90 ? 10.510 0.452 4.401 1.00 88.44 90 ASN A O 1
ATOM 744 N N . ALA A 1 91 ? 11.721 0.422 2.524 1.00 90.44 91 ALA A N 1
ATOM 745 C CA . ALA A 1 91 ? 10.631 -0.124 1.714 1.00 90.44 91 ALA A CA 1
ATOM 746 C C . ALA A 1 91 ? 10.330 -1.593 2.052 1.00 90.44 91 ALA A C 1
ATOM 748 O O . ALA A 1 91 ? 9.171 -2.006 1.998 1.00 90.44 91 ALA A O 1
ATOM 749 N N . LYS A 1 92 ? 11.358 -2.378 2.395 1.00 91.88 92 LYS A N 1
ATOM 750 C CA . LYS A 1 92 ? 11.199 -3.762 2.863 1.00 91.88 92 LYS A CA 1
ATOM 751 C C . LYS A 1 92 ? 10.548 -3.809 4.240 1.00 91.88 92 LYS A C 1
ATOM 753 O O . LYS A 1 92 ? 9.627 -4.598 4.421 1.00 91.88 92 LYS A O 1
ATOM 758 N N . ASP A 1 93 ? 10.977 -2.948 5.156 1.00 91.56 93 ASP A N 1
ATOM 759 C CA . ASP A 1 93 ? 10.441 -2.873 6.516 1.00 91.56 93 ASP A CA 1
ATOM 760 C C . ASP A 1 93 ? 8.969 -2.449 6.494 1.00 91.56 93 ASP A C 1
ATOM 762 O O . ASP A 1 93 ? 8.121 -3.125 7.078 1.00 91.56 93 ASP A O 1
ATOM 766 N N . LEU A 1 94 ? 8.634 -1.413 5.714 1.00 93.75 94 LEU A N 1
ATOM 767 C CA . LEU A 1 94 ? 7.249 -0.997 5.495 1.00 93.75 94 LEU A CA 1
ATOM 768 C C . LEU A 1 94 ? 6.401 -2.140 4.923 1.00 93.75 94 LEU A C 1
ATOM 770 O O . LEU A 1 94 ? 5.301 -2.392 5.411 1.00 93.75 94 LEU A O 1
ATOM 774 N N . LEU A 1 95 ? 6.895 -2.843 3.896 1.00 95.44 95 LEU A N 1
ATOM 775 C CA . LEU A 1 95 ? 6.176 -3.981 3.324 1.00 95.44 95 LEU A CA 1
ATOM 776 C C . LEU A 1 95 ? 5.963 -5.080 4.372 1.00 95.44 95 LEU A C 1
ATOM 778 O O . LEU A 1 95 ? 4.849 -5.579 4.496 1.00 95.44 95 LEU A O 1
ATOM 782 N N . ALA A 1 96 ? 6.999 -5.451 5.125 1.00 94.06 96 ALA A N 1
ATOM 783 C CA . ALA A 1 96 ? 6.913 -6.487 6.150 1.00 94.06 96 ALA A CA 1
ATOM 784 C C . ALA A 1 96 ? 5.867 -6.140 7.220 1.00 94.06 96 ALA A C 1
ATOM 786 O O . ALA A 1 96 ? 5.027 -6.977 7.551 1.00 94.06 96 ALA A O 1
ATOM 787 N N . LEU A 1 97 ? 5.861 -4.895 7.698 1.00 93.81 97 LEU A N 1
ATOM 788 C CA . LEU A 1 97 ? 4.895 -4.426 8.687 1.00 93.81 97 LEU A CA 1
ATOM 789 C C . LEU A 1 97 ? 3.474 -4.385 8.129 1.00 93.81 97 LEU A C 1
ATOM 791 O O . LEU A 1 97 ? 2.561 -4.904 8.764 1.00 93.81 97 LEU A O 1
ATOM 795 N N . VAL A 1 98 ? 3.277 -3.867 6.913 1.00 96.06 98 VAL A N 1
ATOM 796 C CA . VAL A 1 98 ? 1.969 -3.910 6.238 1.00 96.06 98 VAL A CA 1
ATOM 797 C C . VAL A 1 98 ? 1.477 -5.354 6.096 1.00 96.06 98 VAL A C 1
ATOM 799 O O . VAL A 1 98 ? 0.293 -5.616 6.304 1.00 96.06 98 VAL A O 1
ATOM 802 N N . LEU A 1 99 ? 2.364 -6.305 5.774 1.00 96.38 99 LEU A N 1
ATOM 803 C CA . LEU A 1 99 ? 2.012 -7.721 5.658 1.00 96.38 99 LEU A CA 1
ATOM 804 C C . LEU A 1 99 ? 1.533 -8.322 6.988 1.00 96.38 99 LEU A C 1
ATOM 806 O O . LEU A 1 99 ? 0.514 -9.014 7.021 1.00 96.38 99 LEU A O 1
ATOM 810 N N . LEU A 1 100 ? 2.240 -8.044 8.082 1.00 95.00 100 LEU A N 1
ATOM 811 C CA . LEU A 1 100 ? 1.872 -8.525 9.415 1.00 95.00 100 LEU A CA 1
ATOM 812 C C . LEU A 1 100 ? 0.547 -7.911 9.890 1.00 95.00 100 LEU A C 1
ATOM 814 O O . LEU A 1 100 ? -0.367 -8.618 10.324 1.00 95.00 100 LEU A O 1
ATOM 818 N N . GLU A 1 101 ? 0.416 -6.597 9.739 1.00 95.50 101 GLU A N 1
ATOM 819 C CA . GLU A 1 101 ? -0.707 -5.821 10.259 1.00 95.50 101 GLU A CA 1
ATOM 820 C C . GLU A 1 101 ? -2.000 -6.044 9.470 1.00 95.50 101 GLU A C 1
ATOM 822 O O . GLU A 1 101 ? -3.085 -6.020 10.050 1.00 95.50 101 GLU A O 1
ATOM 827 N N . TYR A 1 102 ? -1.914 -6.375 8.178 1.00 95.88 102 TYR A N 1
ATOM 828 C CA . TYR A 1 102 ? -3.086 -6.782 7.399 1.00 95.88 102 TYR A CA 1
ATOM 829 C C . TYR A 1 102 ? -3.752 -8.040 7.964 1.00 95.88 102 TYR A C 1
ATOM 831 O O . TYR A 1 102 ? -4.979 -8.149 7.966 1.00 95.88 102 TYR A O 1
ATOM 839 N N . GLY A 1 103 ? -2.959 -8.989 8.471 1.00 93.00 103 GLY A N 1
ATOM 840 C CA . GLY A 1 103 ? -3.483 -10.162 9.165 1.00 93.00 103 GLY A CA 1
ATOM 841 C C . GLY A 1 103 ? -4.196 -9.788 10.465 1.00 93.00 103 GLY A C 1
ATOM 842 O O . GLY A 1 103 ? -5.296 -10.280 10.718 1.00 93.00 103 GLY A O 1
ATOM 843 N N . ARG A 1 104 ? -3.596 -8.885 11.252 1.00 95.38 104 ARG A N 1
ATOM 844 C CA . ARG A 1 104 ? -4.125 -8.430 12.547 1.00 95.38 104 ARG A CA 1
ATOM 845 C C . ARG A 1 104 ? -5.419 -7.623 12.414 1.00 95.38 104 ARG A C 1
ATOM 847 O O . ARG A 1 104 ? -6.341 -7.828 13.194 1.00 95.38 104 ARG A O 1
ATOM 854 N N . LEU A 1 105 ? -5.500 -6.732 11.426 1.00 96.56 105 LEU A N 1
ATOM 855 C CA . LEU A 1 105 ? -6.633 -5.822 11.201 1.00 96.56 105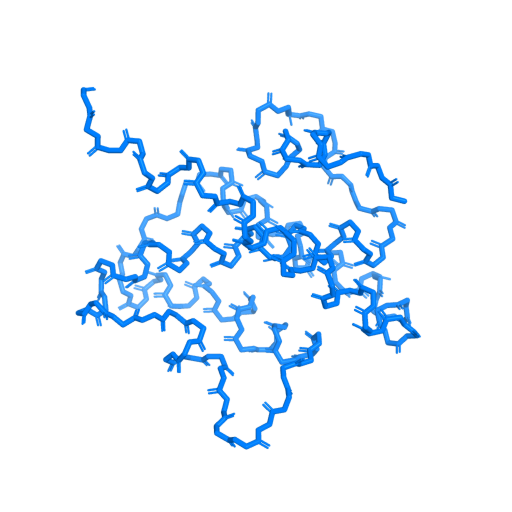 LEU A CA 1
ATOM 856 C C . LEU A 1 105 ? -7.667 -6.368 10.203 1.00 96.56 105 LEU A C 1
ATOM 858 O O . LEU A 1 105 ? -8.548 -5.639 9.755 1.00 96.56 105 LEU A O 1
ATOM 862 N N . LYS A 1 106 ? -7.589 -7.650 9.836 1.00 95.94 106 LYS A N 1
ATOM 863 C CA . LYS A 1 106 ? -8.385 -8.232 8.745 1.00 95.94 106 LYS A CA 1
ATOM 864 C C . LYS A 1 106 ? -9.895 -8.023 8.885 1.00 95.94 106 LYS A C 1
ATOM 866 O O . LYS A 1 106 ? -10.562 -7.769 7.882 1.00 95.94 106 LYS A O 1
ATOM 871 N N . ASP A 1 107 ? -10.430 -8.157 10.094 1.00 96.88 107 ASP A N 1
ATOM 872 C CA . ASP A 1 107 ? -11.868 -8.002 10.331 1.00 96.88 107 ASP A CA 1
ATOM 873 C C . ASP A 1 107 ? -12.302 -6.530 10.272 1.00 96.88 107 ASP A C 1
ATOM 875 O O . ASP A 1 107 ? -13.350 -6.235 9.701 1.00 96.88 107 ASP A O 1
ATOM 879 N N . ASP A 1 108 ? -11.457 -5.605 10.738 1.00 97.38 108 ASP A N 1
ATOM 880 C CA . ASP A 1 108 ? -11.680 -4.160 10.600 1.00 97.38 108 ASP A CA 1
ATOM 881 C C . ASP A 1 108 ? -11.677 -3.737 9.119 1.00 97.38 108 ASP A C 1
ATOM 883 O O . ASP A 1 108 ? -12.609 -3.094 8.641 1.00 97.38 108 ASP A O 1
ATOM 887 N N . ILE A 1 109 ? -10.702 -4.218 8.339 1.00 97.75 109 ILE A N 1
ATOM 888 C CA . ILE A 1 109 ? -10.624 -3.972 6.887 1.00 97.75 109 ILE A CA 1
ATOM 889 C C . ILE A 1 109 ? -11.883 -4.467 6.165 1.00 97.75 109 ILE A C 1
ATOM 891 O O . ILE A 1 109 ? -12.364 -3.813 5.242 1.00 97.75 109 ILE A O 1
ATOM 895 N N . ARG A 1 110 ? -12.418 -5.630 6.557 1.00 96.12 110 ARG A N 1
ATOM 896 C CA . ARG A 1 110 ? -13.645 -6.194 5.968 1.00 96.12 110 ARG A CA 1
ATOM 897 C C . ARG A 1 110 ? -14.886 -5.383 6.322 1.00 96.12 110 ARG A C 1
ATOM 899 O O . ARG A 1 110 ? -15.769 -5.253 5.481 1.00 96.12 110 ARG A O 1
ATOM 906 N N . GLY A 1 111 ? -14.962 -4.861 7.545 1.00 96.94 111 GLY A N 1
ATOM 907 C CA . GLY A 1 111 ? -16.047 -3.975 7.967 1.00 96.94 111 GLY A CA 1
ATOM 908 C C . GLY A 1 111 ? -15.994 -2.604 7.289 1.00 96.94 111 GLY A C 1
ATOM 909 O O . GLY A 1 111 ? -17.039 -2.008 7.043 1.00 96.94 111 GLY A O 1
ATOM 910 N N . ASN A 1 112 ? -14.792 -2.144 6.933 1.00 97.25 112 ASN A N 1
ATOM 911 C CA . ASN A 1 112 ? -14.516 -0.780 6.486 1.00 97.25 112 ASN A CA 1
ATOM 912 C C . ASN A 1 112 ? -13.777 -0.737 5.128 1.00 97.25 112 ASN A C 1
ATOM 914 O O . ASN A 1 112 ? -12.851 0.054 4.935 1.00 97.25 112 ASN A O 1
ATOM 918 N N . GLU A 1 113 ? -14.181 -1.581 4.163 1.00 97.06 113 GLU A N 1
ATOM 919 C CA . GLU A 1 113 ? -13.467 -1.743 2.878 1.00 97.06 113 GLU A CA 1
ATOM 920 C C . GLU A 1 113 ? -13.270 -0.418 2.126 1.00 97.06 113 GLU A C 1
ATOM 922 O O . GLU A 1 113 ? -12.197 -0.168 1.571 1.00 97.06 113 GLU A O 1
ATOM 927 N N . ASP A 1 114 ? -14.302 0.428 2.091 1.00 97.62 114 ASP A N 1
ATOM 928 C CA . ASP A 1 114 ? -14.255 1.702 1.373 1.00 97.62 114 ASP A CA 1
ATOM 929 C C . ASP A 1 114 ? -13.308 2.704 2.049 1.00 97.62 114 ASP A C 1
ATOM 931 O O . ASP A 1 114 ? -12.578 3.400 1.340 1.00 97.62 114 ASP A O 1
ATOM 935 N N . ASN A 1 115 ? -13.230 2.719 3.385 1.00 97.81 115 ASN A N 1
ATOM 936 C CA . ASN A 1 115 ? -12.294 3.569 4.127 1.00 97.81 115 ASN A CA 1
ATOM 937 C C . ASN A 1 115 ? -10.847 3.127 3.893 1.00 97.81 115 ASN A C 1
ATOM 939 O O . ASN A 1 115 ? -9.994 3.952 3.557 1.00 97.81 115 ASN A O 1
ATOM 943 N N . PHE A 1 116 ? -10.584 1.815 3.957 1.00 98.12 116 PHE A N 1
ATOM 944 C CA . PHE A 1 116 ? -9.278 1.262 3.598 1.00 98.12 116 PHE A CA 1
ATOM 945 C C . PHE A 1 116 ? -8.887 1.674 2.176 1.00 98.12 116 PHE A C 1
ATOM 947 O O . PHE A 1 116 ? -7.771 2.134 1.943 1.00 98.12 116 PHE A O 1
ATOM 954 N N . MET A 1 117 ? -9.795 1.519 1.205 1.00 97.94 117 MET A N 1
ATOM 955 C CA . MET A 1 117 ? -9.500 1.843 -0.192 1.00 97.94 117 MET A CA 1
ATOM 956 C C . MET A 1 117 ? -9.319 3.347 -0.420 1.00 97.94 117 MET A C 1
ATOM 958 O O . MET A 1 117 ? -8.462 3.734 -1.217 1.00 97.94 117 MET A O 1
ATOM 962 N N . ALA A 1 118 ? -10.081 4.199 0.268 1.00 97.81 118 ALA A N 1
ATOM 963 C CA . ALA A 1 118 ? -9.897 5.646 0.225 1.00 97.81 118 ALA A CA 1
ATOM 964 C C . ALA A 1 118 ? -8.508 6.037 0.751 1.00 97.81 118 ALA A C 1
ATOM 966 O O . ALA A 1 118 ? -7.764 6.745 0.066 1.00 97.81 118 ALA A O 1
ATOM 967 N N . ALA A 1 119 ? -8.117 5.506 1.912 1.00 98.00 119 ALA A N 1
ATOM 968 C CA . ALA A 1 119 ? -6.805 5.752 2.495 1.00 98.00 119 ALA A CA 1
ATOM 969 C C . ALA A 1 119 ? -5.668 5.168 1.640 1.00 98.00 119 ALA A C 1
ATOM 971 O O . ALA A 1 119 ? -4.651 5.830 1.433 1.00 98.00 119 ALA A O 1
ATOM 972 N N . PHE A 1 120 ? -5.864 3.984 1.053 1.00 97.88 120 PHE A N 1
ATOM 973 C CA . PHE A 1 120 ? -4.942 3.387 0.085 1.00 97.88 120 PHE A CA 1
ATOM 974 C C . PHE A 1 120 ? -4.657 4.325 -1.081 1.00 97.88 120 PHE A C 1
ATOM 976 O O . PHE A 1 120 ? -3.496 4.590 -1.396 1.00 97.88 120 PHE A O 1
ATOM 983 N N . TRP A 1 121 ? -5.694 4.876 -1.709 1.00 96.69 121 TRP A N 1
ATOM 984 C CA . TRP A 1 121 ? -5.487 5.808 -2.812 1.00 96.69 121 TRP A CA 1
ATOM 985 C C . TRP A 1 121 ? -4.858 7.124 -2.357 1.00 96.69 121 TRP A C 1
ATOM 987 O O . TRP A 1 121 ? -4.052 7.682 -3.106 1.00 96.69 121 TRP A O 1
ATOM 997 N N . ALA A 1 122 ? -5.152 7.590 -1.140 1.00 96.69 122 ALA A N 1
ATOM 998 C CA . ALA A 1 122 ? -4.484 8.749 -0.558 1.00 96.69 122 ALA A CA 1
ATOM 999 C C . ALA A 1 122 ? -2.972 8.506 -0.411 1.00 96.69 122 ALA A C 1
ATOM 1001 O O . ALA A 1 122 ? -2.181 9.272 -0.963 1.00 96.69 122 ALA A O 1
ATOM 1002 N N . GLY A 1 123 ? -2.560 7.4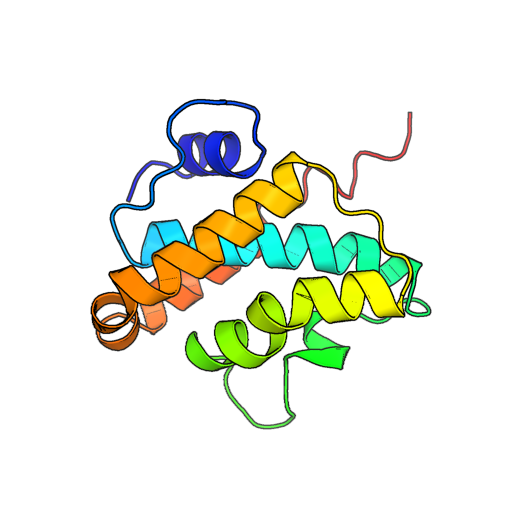05 0.226 1.00 96.44 123 GLY A N 1
ATOM 1003 C CA . GLY A 1 123 ? -1.147 7.044 0.382 1.00 96.44 123 GLY A CA 1
ATOM 1004 C C . GLY A 1 123 ? -0.441 6.805 -0.957 1.00 96.44 123 GLY A C 1
ATOM 1005 O O . GLY A 1 123 ? 0.656 7.316 -1.187 1.00 96.44 123 GLY A O 1
ATOM 1006 N N . TYR A 1 124 ? -1.104 6.110 -1.888 1.00 95.75 124 TYR A N 1
ATOM 1007 C CA . TYR A 1 124 ? -0.586 5.875 -3.241 1.00 95.75 124 TYR A CA 1
ATOM 1008 C C . TYR A 1 124 ? -0.357 7.182 -4.014 1.00 95.75 124 TYR A C 1
ATOM 1010 O O . TYR A 1 124 ? 0.618 7.314 -4.751 1.00 95.75 124 TYR A O 1
ATOM 1018 N N . THR A 1 125 ? -1.251 8.159 -3.855 1.00 94.25 125 THR A N 1
ATOM 1019 C CA . THR A 1 125 ? -1.186 9.439 -4.576 1.00 94.25 125 THR A CA 1
ATOM 1020 C C . THR A 1 125 ? -0.237 10.437 -3.914 1.00 94.25 125 THR A C 1
ATOM 1022 O O . THR A 1 125 ? 0.403 11.218 -4.614 1.00 94.25 125 THR A O 1
ATOM 1025 N N . LEU A 1 126 ? -0.122 10.431 -2.583 1.00 92.81 126 LEU A N 1
ATOM 1026 C CA . LEU A 1 126 ? 0.771 11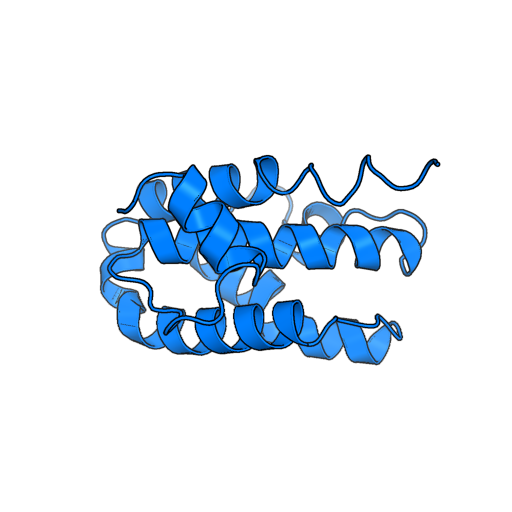.331 -1.842 1.00 92.81 126 LEU A CA 1
ATOM 1027 C C . LEU A 1 126 ? 2.241 10.924 -1.946 1.00 92.81 126 LEU A C 1
ATOM 1029 O O . LEU A 1 126 ? 3.122 11.786 -1.879 1.00 92.81 126 LEU A O 1
ATOM 1033 N N . ASN A 1 127 ? 2.515 9.648 -2.223 1.00 88.06 127 ASN A N 1
ATOM 1034 C CA . ASN A 1 127 ? 3.840 9.162 -2.589 1.00 88.06 127 ASN A CA 1
ATOM 1035 C C . ASN A 1 127 ? 4.228 9.581 -4.030 1.00 88.06 127 ASN A C 1
ATOM 1037 O O . ASN A 1 127 ? 4.448 8.775 -4.933 1.00 88.06 127 ASN A O 1
ATOM 1041 N N . ARG A 1 128 ? 4.265 10.896 -4.268 1.00 68.00 128 ARG A N 1
ATOM 1042 C CA . ARG A 1 128 ? 4.776 11.528 -5.497 1.00 68.00 128 ARG A CA 1
ATOM 1043 C C . ARG A 1 128 ? 6.124 12.204 -5.288 1.00 68.00 128 ARG A C 1
ATOM 1045 O O . ARG A 1 128 ? 6.902 12.313 -6.232 1.00 68.00 128 ARG A O 1
ATOM 1052 N N . LYS A 1 129 ? 6.439 12.602 -4.050 1.00 52.94 129 LYS A N 1
ATOM 1053 C CA . LYS A 1 129 ? 7.654 13.368 -3.730 1.00 52.94 129 LYS A CA 1
ATOM 1054 C C . LYS A 1 129 ? 8.969 12.637 -4.029 1.00 52.94 129 LYS A C 1
ATOM 1056 O O . LYS A 1 129 ? 9.956 13.309 -4.286 1.00 52.94 129 LYS A O 1
ATOM 1061 N N . ASN A 1 130 ? 8.976 11.304 -4.103 1.00 44.41 130 ASN A N 1
ATOM 1062 C CA . ASN A 1 130 ? 10.183 10.536 -4.437 1.00 44.41 130 ASN A CA 1
ATOM 1063 C C . ASN A 1 130 ? 10.341 10.227 -5.937 1.00 44.41 130 ASN A C 1
ATOM 1065 O O . ASN A 1 130 ? 11.390 9.739 -6.341 1.00 44.41 130 ASN A O 1
ATOM 1069 N N . SER A 1 131 ? 9.321 10.474 -6.771 1.00 40.69 131 SER A N 1
ATOM 1070 C CA . SER A 1 131 ? 9.360 10.135 -8.210 1.00 40.69 131 SER A CA 1
ATOM 1071 C C . SER A 1 131 ? 9.664 11.334 -9.116 1.00 40.69 131 SER A C 1
ATOM 1073 O O . SER A 1 131 ? 10.132 11.140 -10.232 1.00 40.69 131 SER A O 1
ATOM 1075 N N . GLU A 1 132 ? 9.411 12.561 -8.649 1.00 39.59 132 GLU A N 1
ATOM 1076 C CA . GLU A 1 132 ? 9.623 13.806 -9.413 1.00 39.59 132 GLU A CA 1
ATOM 1077 C C . GLU A 1 132 ? 10.911 14.563 -8.992 1.00 39.59 132 GLU A C 1
ATOM 1079 O O . GLU A 1 132 ? 11.203 15.622 -9.534 1.00 39.59 132 GLU A O 1
ATOM 1084 N N . GLY A 1 133 ? 11.714 14.014 -8.065 1.00 36.44 133 GLY A N 1
ATOM 1085 C CA . GLY A 1 133 ? 12.959 14.618 -7.550 1.00 36.44 133 GLY A CA 1
ATOM 1086 C C . GLY A 1 133 ? 14.269 14.118 -8.179 1.00 36.44 133 GLY A C 1
ATOM 1087 O O . GLY A 1 133 ? 15.344 14.473 -7.711 1.00 36.44 133 GLY A O 1
ATOM 1088 N N . GLY A 1 134 ? 14.210 13.293 -9.228 1.00 34.97 134 GLY A N 1
ATOM 1089 C CA . GLY A 1 134 ? 15.383 12.814 -9.969 1.00 34.97 134 GLY A CA 1
ATOM 1090 C C . GLY A 1 134 ? 15.821 13.771 -11.079 1.00 34.97 134 GLY A C 1
ATOM 1091 O O . GLY A 1 134 ? 15.868 13.360 -12.233 1.00 34.97 134 GLY A O 1
ATOM 1092 N N . ASN A 1 135 ? 16.057 15.040 -10.742 1.00 35.28 135 ASN A N 1
ATOM 1093 C CA . ASN A 1 135 ? 16.823 15.996 -11.547 1.00 35.28 135 ASN A CA 1
ATOM 1094 C C . ASN A 1 135 ? 17.227 17.186 -10.659 1.00 35.28 135 ASN A C 1
ATOM 1096 O O . ASN A 1 135 ? 16.502 18.178 -10.568 1.00 35.28 135 ASN A O 1
ATOM 1100 N N . ASN A 1 136 ? 18.353 17.029 -9.962 1.00 31.05 136 ASN A N 1
ATOM 1101 C CA . ASN A 1 136 ? 19.432 18.018 -9.839 1.00 31.05 136 ASN A CA 1
ATOM 1102 C C . ASN A 1 136 ? 20.606 17.415 -9.068 1.00 31.05 136 ASN A C 1
ATOM 1104 O O . ASN A 1 136 ? 20.394 17.006 -7.906 1.00 31.05 136 ASN A O 1
#

Foldseek 3Di:
DDDPVVLVCLLVVVDVPDNDDDALLSLLLLLLQLLLVLQLQCCVQVVNDGQCVPWQDDPPDDRWPVSSLPTRLVCSVVSCVVRVRDDDPSSVVSSVNSNVVCVVRVVRCVVPGVSSNVSSVVNNVVNPVVNPPPDD

Secondary structure (DSSP, 8-state):
---HHHHHHHHHTS--S-----SHHHHHHHHHHHHHHHHHHHHHHTTS--HIIIII--TT----HHHHIIIIITTHHHHHHHTT----HHHHHHHHHHHHHHHHTHHHHHHTHHHHHHHHHHHHHHTTTTTS----

Organism: NCBI:txid1076179

pLDDT: mean 88.28, std 14.6, range [31.05, 98.12]

Radius of gyration: 14.14 Å; chains: 1; bounding box: 36×30×36 Å

Sequence (136 aa):
MRDWKELSKLVSGDDPGEMNFTDCEELGFAAGWAVKNFSSQYWHESNKKDFIKHRVMTFGSRLKPEVIWKRALVPMNEYALQRNIHMTSNAKDLLALVLLEYGRLKDDIRGNEDNFMAAFWAGYTLNRKNSEGGNN